Protein AF-A0A9W7X7F6-F1 (afdb_monomer)

Structure (mmCIF, N/CA/C/O backbone):
data_AF-A0A9W7X7F6-F1
#
_entry.id   AF-A0A9W7X7F6-F1
#
loop_
_atom_site.group_PDB
_atom_site.id
_atom_site.type_symbol
_atom_site.label_atom_id
_atom_site.label_alt_id
_atom_site.label_comp_id
_atom_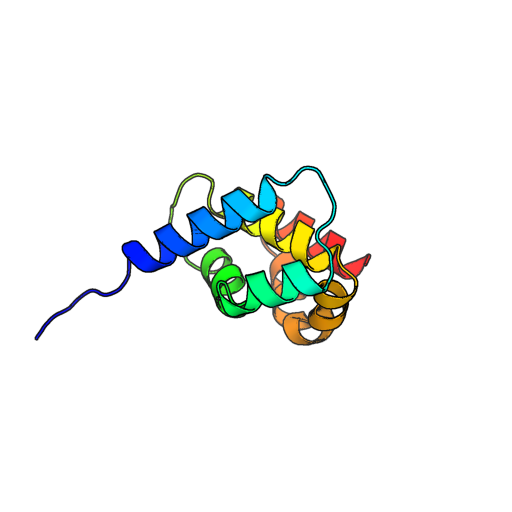site.label_asym_id
_atom_site.label_entity_id
_atom_site.label_seq_id
_atom_site.pdbx_PDB_ins_code
_atom_site.Cartn_x
_atom_site.Cartn_y
_atom_site.Cartn_z
_atom_site.occupancy
_atom_site.B_iso_or_equiv
_atom_site.auth_seq_id
_atom_site.auth_comp_id
_atom_site.auth_asym_id
_atom_site.auth_atom_id
_atom_site.pdbx_PDB_model_num
ATOM 1 N N . MET A 1 1 ? 8.820 -20.188 28.846 1.00 45.25 1 MET A N 1
ATOM 2 C CA . MET A 1 1 ? 7.585 -19.877 28.104 1.00 45.25 1 MET A CA 1
ATOM 3 C C . MET A 1 1 ? 7.642 -18.387 27.872 1.00 45.25 1 MET A C 1
ATOM 5 O O . MET A 1 1 ? 7.319 -17.645 28.781 1.00 45.25 1 MET A O 1
ATOM 9 N N . GLU A 1 2 ? 8.211 -17.986 26.738 1.00 36.50 2 GLU A N 1
ATOM 10 C CA . GLU A 1 2 ? 8.420 -16.582 26.373 1.00 36.50 2 GLU A CA 1
ATOM 11 C C . GLU A 1 2 ? 7.179 -16.116 25.603 1.00 36.50 2 GLU A C 1
ATOM 13 O O . GLU A 1 2 ? 6.930 -16.645 24.515 1.00 36.50 2 GLU A O 1
ATOM 18 N N . PRO A 1 3 ? 6.357 -15.194 26.125 1.00 57.50 3 PRO A N 1
ATOM 19 C CA . PRO A 1 3 ? 5.340 -14.545 25.323 1.00 57.50 3 PRO A CA 1
ATOM 20 C C . PRO A 1 3 ? 5.890 -13.229 24.748 1.00 57.50 3 PRO A C 1
ATOM 22 O O . PRO A 1 3 ? 6.687 -12.548 25.388 1.00 57.50 3 PRO A O 1
ATOM 25 N N . SER A 1 4 ? 5.355 -12.832 23.590 1.00 44.12 4 SER A N 1
ATOM 26 C CA . SER A 1 4 ? 5.381 -11.466 23.037 1.00 44.12 4 SER A CA 1
ATOM 27 C C . SER A 1 4 ? 6.433 -11.157 21.956 1.00 44.12 4 SER A C 1
ATOM 29 O O . SER A 1 4 ? 7.307 -10.307 22.101 1.00 44.12 4 SER A O 1
ATOM 31 N N . SER A 1 5 ? 6.278 -11.790 20.790 1.00 57.84 5 SER A N 1
ATOM 32 C CA . SER A 1 5 ? 6.478 -11.060 19.525 1.00 57.84 5 SER A CA 1
ATOM 33 C C . SER A 1 5 ? 5.379 -9.990 19.412 1.00 57.84 5 SER A C 1
ATOM 35 O O . SER A 1 5 ? 4.242 -10.354 19.697 1.00 57.84 5 SE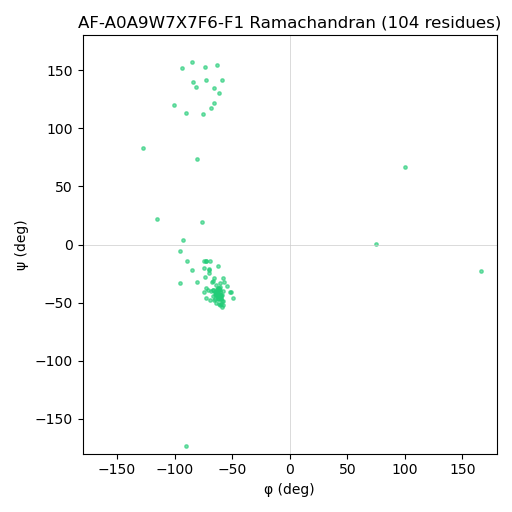R A O 1
ATOM 37 N N . ALA A 1 6 ? 5.683 -8.729 19.038 1.00 54.25 6 ALA A N 1
ATOM 38 C CA . ALA A 1 6 ? 4.802 -7.857 18.211 1.00 54.25 6 ALA A CA 1
ATOM 39 C C . ALA A 1 6 ? 5.104 -6.329 18.128 1.00 54.25 6 ALA A C 1
ATOM 41 O O . ALA A 1 6 ? 4.677 -5.748 17.134 1.00 54.25 6 ALA A O 1
ATOM 42 N N . PRO A 1 7 ? 5.808 -5.613 19.037 1.00 53.88 7 PRO A N 1
ATOM 43 C CA . PRO A 1 7 ? 5.952 -4.154 18.863 1.00 53.88 7 PRO A CA 1
ATOM 44 C C . PRO A 1 7 ? 7.044 -3.746 17.859 1.00 53.88 7 PRO A C 1
ATOM 46 O O . PRO A 1 7 ? 6.912 -2.737 17.169 1.00 53.88 7 PRO A O 1
ATOM 49 N N . GLY A 1 8 ? 8.123 -4.530 17.753 1.00 68.00 8 GLY A N 1
ATOM 50 C CA . GLY A 1 8 ? 9.251 -4.212 16.870 1.00 68.00 8 GLY A CA 1
ATOM 51 C C . GLY A 1 8 ? 8.948 -4.403 15.383 1.00 68.00 8 GLY A C 1
ATOM 52 O O . GLY A 1 8 ? 9.386 -3.601 14.566 1.00 68.00 8 GLY A O 1
ATOM 53 N N . GLU A 1 9 ? 8.174 -5.431 15.031 1.00 81.06 9 GLU A N 1
ATOM 54 C CA . GLU A 1 9 ? 7.885 -5.776 13.633 1.00 81.06 9 GLU A CA 1
ATOM 55 C C . GLU A 1 9 ? 6.915 -4.779 12.989 1.00 81.06 9 GLU A C 1
ATOM 57 O O . GLU A 1 9 ? 7.212 -4.240 11.924 1.00 81.06 9 GLU A O 1
ATOM 62 N N . LEU A 1 10 ? 5.821 -4.430 13.684 1.00 85.94 10 LEU A N 1
ATOM 63 C CA . LEU A 1 10 ? 4.909 -3.377 13.231 1.00 85.94 10 LEU A CA 1
ATOM 64 C C . LEU A 1 10 ? 5.640 -2.032 13.126 1.00 85.94 10 LEU A C 1
ATOM 66 O O . LEU A 1 10 ? 5.505 -1.334 12.126 1.00 85.94 10 LEU A O 1
ATOM 70 N N . GLY A 1 11 ? 6.464 -1.682 14.120 1.00 88.38 11 GLY A N 1
ATOM 71 C CA . GLY A 1 11 ? 7.260 -0.453 14.091 1.00 88.38 11 GLY A CA 1
ATOM 72 C C . GLY A 1 11 ? 8.243 -0.397 12.915 1.00 88.38 11 GLY A C 1
ATOM 73 O O . GLY A 1 11 ? 8.338 0.632 12.243 1.00 88.38 11 GLY A O 1
ATOM 74 N N . ALA A 1 12 ? 8.941 -1.499 12.626 1.00 90.44 12 ALA A N 1
ATOM 75 C CA . ALA A 1 12 ? 9.858 -1.598 11.490 1.00 90.44 12 ALA A CA 1
ATOM 76 C C . ALA A 1 12 ? 9.120 -1.492 10.146 1.00 90.44 12 ALA A C 1
ATOM 78 O O . ALA A 1 12 ? 9.551 -0.741 9.268 1.00 90.44 12 ALA A O 1
ATOM 79 N N . MET A 1 13 ? 7.976 -2.169 10.013 1.00 93.06 13 MET A N 1
ATOM 80 C CA . MET A 1 13 ? 7.119 -2.079 8.830 1.00 93.06 13 MET A CA 1
ATOM 81 C C . MET A 1 13 ? 6.608 -0.648 8.618 1.00 93.06 13 MET A C 1
ATOM 83 O O . MET A 1 13 ? 6.708 -0.120 7.513 1.00 93.06 13 MET A O 1
ATOM 87 N N . LEU A 1 14 ? 6.113 0.022 9.667 1.00 92.94 14 LEU A N 1
ATOM 88 C CA . LEU A 1 14 ? 5.639 1.409 9.571 1.00 92.94 14 LEU A CA 1
ATOM 89 C C . LEU A 1 14 ? 6.760 2.372 9.189 1.00 92.94 14 LEU A C 1
ATOM 91 O O . LEU A 1 14 ? 6.543 3.280 8.386 1.00 92.94 14 LEU A O 1
ATOM 95 N N . ARG A 1 15 ? 7.972 2.156 9.710 1.00 93.19 15 ARG A N 1
ATOM 96 C CA . ARG A 1 15 ? 9.149 2.938 9.322 1.00 93.19 15 ARG A CA 1
ATOM 97 C C . ARG A 1 15 ? 9.470 2.761 7.837 1.00 93.19 15 ARG A C 1
ATOM 99 O O . ARG A 1 15 ? 9.671 3.763 7.156 1.00 93.19 15 ARG A O 1
ATOM 106 N N . ALA A 1 16 ? 9.488 1.525 7.341 1.00 94.44 16 ALA A N 1
ATOM 107 C CA . ALA A 1 16 ? 9.741 1.231 5.931 1.00 94.44 16 ALA A CA 1
ATOM 108 C C . ALA A 1 16 ? 8.642 1.801 5.018 1.00 94.44 16 ALA A C 1
ATOM 110 O O . ALA A 1 16 ? 8.943 2.416 3.997 1.00 94.44 16 ALA A O 1
ATOM 111 N N . ALA A 1 17 ? 7.373 1.664 5.412 1.00 94.81 17 ALA A N 1
ATOM 112 C CA . ALA A 1 17 ? 6.237 2.226 4.689 1.00 94.81 17 ALA A CA 1
ATOM 113 C C . ALA A 1 17 ? 6.306 3.759 4.619 1.00 94.81 17 ALA A C 1
ATOM 115 O O . ALA A 1 17 ? 6.084 4.336 3.556 1.00 94.81 17 ALA A O 1
ATOM 116 N N . SER A 1 18 ? 6.662 4.413 5.730 1.00 94.25 18 SER A N 1
ATOM 117 C CA . SER A 1 18 ? 6.846 5.864 5.790 1.00 94.25 18 SER A CA 1
ATOM 118 C C . SER A 1 18 ? 7.985 6.334 4.890 1.00 94.25 18 SER A C 1
ATOM 120 O O . SER A 1 18 ? 7.819 7.329 4.185 1.00 94.25 18 SER A O 1
ATOM 122 N N . ASP A 1 19 ? 9.128 5.646 4.898 1.00 94.00 19 ASP A N 1
ATOM 123 C CA . ASP A 1 19 ? 10.275 5.988 4.049 1.00 94.00 19 ASP A CA 1
ATOM 124 C C . ASP A 1 19 ? 9.912 5.862 2.560 1.00 94.00 19 ASP A C 1
ATOM 126 O O . ASP A 1 19 ? 10.090 6.799 1.778 1.00 94.00 19 ASP A O 1
ATOM 130 N N . PHE A 1 20 ? 9.250 4.759 2.199 1.00 94.12 20 PHE A N 1
ATOM 131 C CA . PHE A 1 20 ? 8.768 4.511 0.844 1.00 94.12 20 PHE A CA 1
ATOM 132 C C . PHE A 1 20 ? 7.735 5.552 0.382 1.00 94.12 20 PHE A C 1
ATOM 134 O O . PHE A 1 20 ? 7.809 6.050 -0.745 1.00 94.12 20 PHE A O 1
ATOM 141 N N . ALA A 1 21 ? 6.781 5.912 1.246 1.00 93.00 21 ALA A N 1
ATOM 142 C CA . ALA A 1 21 ? 5.754 6.911 0.950 1.00 93.00 21 ALA A CA 1
ATOM 143 C C . ALA A 1 21 ? 6.328 8.332 0.810 1.00 93.00 21 ALA A C 1
ATOM 145 O O . ALA A 1 21 ? 5.829 9.115 -0.001 1.00 93.00 21 ALA A O 1
ATOM 146 N N . SER A 1 22 ? 7.397 8.650 1.551 1.00 91.94 22 SER A N 1
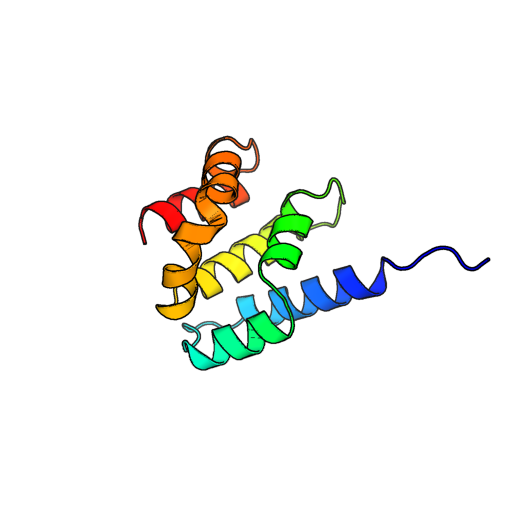ATOM 147 C CA . SER A 1 22 ? 8.038 9.975 1.546 1.00 91.94 22 SER A CA 1
ATOM 148 C C . SER A 1 22 ? 8.753 10.300 0.233 1.00 91.94 22 SER A C 1
ATOM 150 O O . SER A 1 22 ? 9.098 11.457 -0.014 1.00 91.94 22 SER A O 1
ATOM 152 N N . TYR A 1 23 ? 8.982 9.305 -0.629 1.00 89.94 23 TYR A N 1
ATOM 153 C CA . TYR A 1 23 ? 9.607 9.532 -1.924 1.00 89.94 23 TYR A CA 1
ATOM 154 C C . TYR A 1 23 ? 8.698 10.388 -2.835 1.00 89.94 23 TYR A C 1
ATOM 156 O O . TYR A 1 23 ? 7.564 9.994 -3.143 1.00 89.94 23 TYR A O 1
ATOM 164 N N . PRO A 1 24 ? 9.170 11.553 -3.323 1.00 83.06 24 PRO A N 1
ATOM 165 C CA . PRO A 1 24 ? 8.332 12.482 -4.083 1.00 83.06 24 PRO A CA 1
ATOM 166 C C . PRO A 1 24 ? 7.952 11.953 -5.475 1.00 83.06 24 PRO A C 1
ATOM 168 O O . PRO A 1 24 ? 6.948 12.385 -6.039 1.00 83.06 24 PRO A O 1
ATOM 171 N N . GLY A 1 25 ? 8.717 11.006 -6.026 1.00 86.06 25 GLY A N 1
ATOM 172 C CA . GLY A 1 25 ? 8.484 10.429 -7.349 1.00 86.06 25 GLY A CA 1
ATOM 173 C C . GLY A 1 25 ? 7.587 9.188 -7.356 1.00 86.06 25 GLY A C 1
ATOM 174 O O . GLY A 1 25 ? 7.008 8.784 -6.341 1.00 86.06 25 GLY A O 1
ATOM 175 N N . LEU A 1 26 ? 7.481 8.587 -8.542 1.00 83.81 26 LEU A N 1
ATOM 176 C CA . LEU A 1 26 ? 6.962 7.234 -8.731 1.00 83.81 26 LEU A CA 1
ATOM 177 C C . LEU A 1 26 ? 8.091 6.231 -8.506 1.00 83.81 26 LEU A C 1
ATOM 179 O O . LEU A 1 26 ? 9.218 6.452 -8.951 1.00 83.81 26 LEU A O 1
ATOM 183 N N . HIS A 1 27 ? 7.773 5.124 -7.848 1.00 91.12 27 HIS A N 1
ATOM 184 C CA . HIS A 1 27 ? 8.702 4.010 -7.715 1.00 91.12 27 HIS A CA 1
ATOM 185 C C . HIS A 1 27 ? 8.669 3.154 -8.976 1.00 91.12 27 HIS A C 1
ATOM 187 O O . HIS A 1 27 ? 7.597 2.844 -9.500 1.00 91.12 27 HIS A O 1
ATOM 193 N N . SER A 1 28 ? 9.846 2.763 -9.457 1.00 92.94 28 SER A N 1
ATOM 194 C CA . SER A 1 28 ? 9.974 1.779 -10.532 1.00 92.94 28 SER A CA 1
ATOM 195 C C . SER A 1 28 ? 9.413 0.425 -10.095 1.00 92.94 28 SER A C 1
ATOM 197 O O . SER A 1 28 ? 9.445 0.089 -8.912 1.00 92.94 28 SER A O 1
ATOM 199 N N . ASP A 1 29 ? 8.983 -0.397 -11.055 1.00 93.94 29 ASP A N 1
ATOM 200 C CA . ASP A 1 29 ? 8.470 -1.747 -10.776 1.00 93.94 29 ASP A CA 1
ATOM 201 C C . ASP A 1 29 ? 9.465 -2.610 -9.975 1.00 93.94 29 ASP A C 1
ATOM 203 O O . ASP A 1 29 ? 9.058 -3.387 -9.116 1.00 93.94 29 ASP A O 1
ATOM 207 N N . ASP A 1 30 ? 10.768 -2.449 -10.227 1.00 95.19 30 ASP A N 1
ATOM 208 C CA . ASP A 1 30 ? 11.837 -3.140 -9.496 1.00 95.19 30 ASP A CA 1
ATOM 209 C C . ASP A 1 30 ? 11.911 -2.703 -8.024 1.00 95.19 30 ASP A C 1
ATOM 211 O O . ASP A 1 30 ? 11.862 -3.538 -7.126 1.00 95.19 30 ASP A O 1
ATOM 215 N N . ALA A 1 31 ? 11.886 -1.392 -7.765 1.00 94.00 31 ALA A N 1
ATOM 216 C CA . ALA A 1 31 ? 11.878 -0.847 -6.407 1.00 94.00 31 ALA A CA 1
ATOM 217 C C . ALA A 1 31 ? 10.639 -1.301 -5.619 1.00 94.00 31 ALA A C 1
ATOM 219 O O . ALA A 1 31 ? 10.735 -1.632 -4.438 1.00 94.00 31 ALA A O 1
ATOM 220 N N . VAL A 1 32 ? 9.477 -1.375 -6.278 1.00 95.69 32 VAL A N 1
ATOM 221 C CA . VAL A 1 32 ? 8.249 -1.901 -5.666 1.00 95.69 32 VAL A CA 1
ATOM 222 C C . VAL A 1 32 ? 8.393 -3.386 -5.333 1.00 95.69 32 VAL A C 1
ATOM 224 O O . VAL A 1 32 ? 7.973 -3.800 -4.256 1.00 95.69 32 VAL A O 1
ATOM 227 N N . ARG A 1 33 ? 9.004 -4.198 -6.206 1.00 95.06 33 ARG A N 1
ATOM 228 C CA . ARG A 1 33 ? 9.277 -5.617 -5.911 1.00 95.06 33 ARG A CA 1
ATOM 229 C C . ARG A 1 33 ? 10.177 -5.770 -4.695 1.00 95.06 33 ARG A C 1
ATOM 231 O O . ARG A 1 33 ? 9.781 -6.452 -3.758 1.00 95.06 33 ARG A O 1
ATOM 238 N N . GLN A 1 34 ? 11.313 -5.078 -4.682 1.00 95.44 34 GLN A N 1
ATOM 239 C CA . GLN A 1 34 ? 12.268 -5.131 -3.573 1.00 95.44 34 GLN A CA 1
ATOM 240 C C . GLN A 1 34 ? 11.659 -4.648 -2.252 1.00 95.44 34 GLN A C 1
ATOM 242 O O . GLN A 1 34 ? 11.961 -5.184 -1.184 1.00 95.44 34 GLN A O 1
ATOM 247 N N . PHE A 1 35 ? 10.786 -3.638 -2.312 1.00 95.38 35 PHE A N 1
ATOM 248 C CA . PHE A 1 35 ? 10.022 -3.192 -1.154 1.00 95.38 35 PHE A CA 1
ATOM 249 C C . PHE A 1 35 ? 9.061 -4.282 -0.672 1.00 95.38 35 PHE A C 1
ATOM 251 O O . PHE A 1 35 ? 9.046 -4.586 0.515 1.00 95.38 35 PHE A O 1
ATOM 258 N N . LEU A 1 36 ? 8.302 -4.910 -1.574 1.00 95.00 36 LEU A N 1
ATOM 259 C CA . LEU A 1 36 ? 7.335 -5.951 -1.217 1.00 95.00 36 LEU A CA 1
ATOM 260 C C . LEU A 1 36 ? 7.976 -7.268 -0.753 1.00 95.00 36 LEU A C 1
ATOM 262 O O . LEU A 1 36 ? 7.325 -8.029 -0.040 1.00 95.00 36 LEU A O 1
ATOM 266 N N . GLU A 1 37 ? 9.238 -7.529 -1.100 1.00 93.69 37 GLU A N 1
ATOM 267 C CA . GLU A 1 37 ? 10.020 -8.626 -0.512 1.00 93.69 37 GLU A CA 1
ATOM 268 C C . GLU A 1 37 ? 10.312 -8.396 0.980 1.00 93.69 37 GLU A C 1
ATOM 270 O O . GLU A 1 37 ? 10.375 -9.354 1.749 1.00 93.69 37 GLU A O 1
ATOM 275 N N . GLN A 1 38 ? 10.453 -7.135 1.403 1.00 91.00 38 GLN A N 1
ATOM 276 C CA . GLN A 1 38 ? 10.731 -6.754 2.795 1.00 91.00 38 GLN A CA 1
ATOM 277 C C . GLN A 1 38 ? 9.465 -6.396 3.587 1.00 91.00 38 GLN A C 1
ATOM 279 O O . GLN A 1 38 ? 9.385 -6.644 4.787 1.00 91.00 38 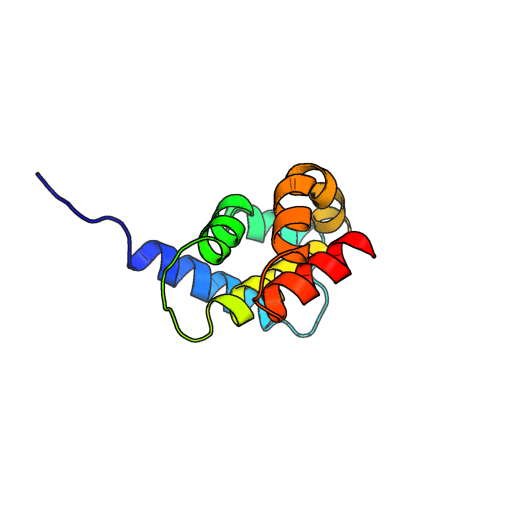GLN A O 1
ATOM 284 N N . CYS A 1 39 ? 8.474 -5.810 2.920 1.00 93.25 39 CYS A N 1
ATOM 285 C CA . CYS A 1 39 ? 7.175 -5.419 3.457 1.00 93.25 39 CYS A CA 1
ATOM 286 C C . CYS A 1 39 ? 6.068 -6.015 2.579 1.00 93.25 39 CYS A C 1
ATOM 288 O O . CYS A 1 39 ? 5.542 -5.339 1.689 1.00 93.25 39 CYS A O 1
ATOM 290 N N . PRO A 1 40 ? 5.696 -7.285 2.810 1.00 93.06 40 PRO A N 1
ATOM 291 C CA . PRO A 1 40 ? 4.687 -7.960 2.007 1.00 93.06 40 PRO A CA 1
ATOM 292 C C . PRO A 1 40 ? 3.344 -7.229 2.054 1.00 93.06 40 PRO A C 1
ATOM 294 O O . PRO A 1 40 ? 2.898 -6.799 3.118 1.00 93.06 40 PRO A O 1
ATOM 297 N N . LEU A 1 41 ? 2.633 -7.175 0.922 1.00 93.00 41 LEU A N 1
ATOM 298 C CA . LEU A 1 41 ? 1.283 -6.598 0.860 1.00 93.00 41 LEU A CA 1
ATOM 299 C C . LEU A 1 41 ? 0.343 -7.138 1.955 1.00 93.00 41 LEU A C 1
ATOM 301 O O . LEU A 1 41 ? -0.291 -6.319 2.614 1.00 93.00 41 LEU A O 1
ATOM 305 N N . PRO A 1 42 ? 0.262 -8.458 2.232 1.00 92.12 42 PRO A N 1
ATOM 306 C CA . PRO A 1 42 ? -0.601 -8.967 3.300 1.00 92.12 42 PRO A CA 1
ATOM 307 C C . PRO A 1 42 ? -0.304 -8.364 4.678 1.00 92.12 42 PRO A C 1
ATOM 309 O O . PRO A 1 42 ? -1.227 -8.178 5.463 1.00 92.12 42 PRO A O 1
ATOM 312 N N . MET A 1 43 ? 0.958 -8.023 4.958 1.00 92.00 43 MET A N 1
ATOM 313 C CA . MET A 1 43 ? 1.367 -7.401 6.218 1.00 92.00 43 MET A CA 1
ATOM 314 C C . MET A 1 43 ? 0.831 -5.966 6.321 1.00 92.00 43 MET A C 1
ATOM 316 O O . MET A 1 43 ? 0.192 -5.616 7.311 1.00 92.00 43 MET A O 1
ATOM 320 N N . LEU A 1 44 ? 1.002 -5.162 5.265 1.00 93.69 44 LEU A N 1
ATOM 321 C CA . LEU A 1 44 ? 0.479 -3.790 5.192 1.00 93.69 44 LEU A CA 1
ATOM 322 C C . LEU A 1 44 ? -1.055 -3.762 5.272 1.00 93.69 44 LEU A C 1
ATOM 324 O O . LEU A 1 44 ? -1.638 -2.966 6.005 1.00 93.69 44 LEU A O 1
ATOM 328 N N . LEU A 1 45 ? -1.719 -4.656 4.538 1.00 91.94 45 LEU A N 1
ATOM 329 C CA . LEU A 1 45 ? -3.179 -4.764 4.538 1.00 91.94 45 LEU A CA 1
ATOM 330 C C . LEU A 1 45 ? -3.706 -5.244 5.898 1.00 91.94 45 LEU A C 1
ATOM 332 O O . LEU A 1 45 ? -4.707 -4.716 6.380 1.00 91.94 45 LEU A O 1
ATOM 336 N N . GLY A 1 46 ? -3.015 -6.192 6.537 1.00 90.19 46 GLY A N 1
ATOM 337 C CA . GLY A 1 46 ? -3.333 -6.661 7.885 1.00 90.19 46 GLY A CA 1
ATOM 338 C C . GLY A 1 46 ? -3.214 -5.555 8.933 1.00 90.19 46 GLY A C 1
ATOM 339 O O . GLY A 1 46 ? -4.069 -5.456 9.807 1.00 90.19 46 GLY A O 1
ATOM 340 N N . ALA A 1 47 ? -2.231 -4.658 8.802 1.00 90.56 47 ALA A N 1
ATOM 341 C CA . ALA A 1 47 ? -2.105 -3.499 9.686 1.00 90.56 47 ALA A CA 1
ATOM 342 C C . ALA A 1 47 ? -3.321 -2.558 9.597 1.00 90.56 47 ALA A C 1
ATOM 344 O O . ALA A 1 47 ? -3.778 -2.061 10.621 1.00 90.56 47 ALA A O 1
ATOM 345 N N . LEU A 1 48 ? -3.895 -2.364 8.402 1.00 88.81 48 LEU A N 1
ATOM 346 C CA . LEU A 1 48 ? -5.120 -1.567 8.217 1.00 88.81 48 LEU A CA 1
ATOM 347 C C . LEU A 1 48 ? -6.380 -2.232 8.783 1.00 88.81 48 LEU A C 1
ATOM 349 O O . LEU A 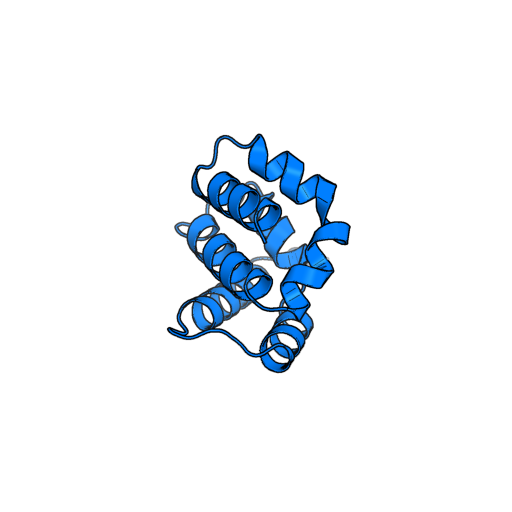1 48 ? -7.359 -1.542 9.058 1.00 88.81 48 LEU A O 1
ATOM 353 N N . GLN A 1 49 ? -6.374 -3.559 8.909 1.00 84.62 49 GLN A N 1
ATOM 354 C CA . GLN A 1 49 ? -7.466 -4.332 9.504 1.00 84.62 49 GLN A CA 1
ATOM 355 C C . GLN A 1 49 ? -7.310 -4.505 11.019 1.00 84.62 49 GLN A C 1
ATOM 357 O O . GLN A 1 49 ? -8.260 -4.911 11.683 1.00 84.62 49 GLN A O 1
ATOM 362 N N . SER A 1 50 ? -6.125 -4.221 11.560 1.00 83.38 50 SER A N 1
ATOM 363 C CA . SER A 1 50 ? -5.850 -4.339 12.985 1.00 83.38 50 SER A CA 1
ATOM 364 C C . SER A 1 50 ? -6.530 -3.215 13.765 1.00 83.38 50 SER A C 1
ATOM 366 O O . SER A 1 50 ? -6.496 -2.055 13.363 1.00 83.38 50 SER A O 1
ATOM 368 N N . GLU A 1 51 ? -7.055 -3.533 14.946 1.00 74.56 51 GLU A N 1
ATOM 369 C CA . GLU A 1 51 ? -7.617 -2.563 15.904 1.00 74.56 51 GLU A CA 1
ATOM 370 C C . GLU A 1 51 ? -6.517 -1.787 16.662 1.00 74.56 51 GLU A C 1
ATOM 372 O O . GLU A 1 51 ? -6.729 -1.244 17.745 1.00 74.56 51 GLU A O 1
ATOM 377 N N . THR A 1 52 ? -5.296 -1.774 16.124 1.00 77.12 52 THR A N 1
ATOM 378 C CA . THR A 1 52 ? -4.140 -1.129 16.738 1.00 77.12 52 THR A CA 1
ATOM 379 C C . THR A 1 52 ? -4.237 0.384 16.573 1.00 77.12 52 THR A C 1
ATOM 381 O O . THR A 1 52 ? -4.085 0.913 15.473 1.00 77.12 52 THR A O 1
ATOM 384 N N . ASP A 1 53 ? -4.437 1.085 17.687 1.00 76.50 53 ASP A N 1
ATOM 385 C CA . ASP A 1 53 ? -4.486 2.547 17.730 1.00 76.50 53 ASP A CA 1
ATOM 386 C C . ASP A 1 53 ? -3.068 3.141 17.729 1.00 76.50 53 ASP A C 1
ATOM 388 O O . ASP A 1 53 ? -2.532 3.573 18.750 1.00 76.50 53 ASP A O 1
ATOM 392 N N . VAL A 1 54 ? -2.407 3.090 16.569 1.00 84.94 54 VAL A N 1
ATOM 393 C CA . VAL A 1 54 ? -1.138 3.794 16.342 1.00 84.94 54 VAL A CA 1
ATOM 394 C C . VAL A 1 54 ? -1.425 5.082 15.569 1.00 84.94 54 VAL A C 1
ATOM 396 O O . VAL A 1 54 ? -1.933 5.026 14.442 1.00 84.94 54 VAL A O 1
ATOM 399 N N . PRO A 1 55 ? -1.084 6.258 16.126 1.00 85.56 55 PRO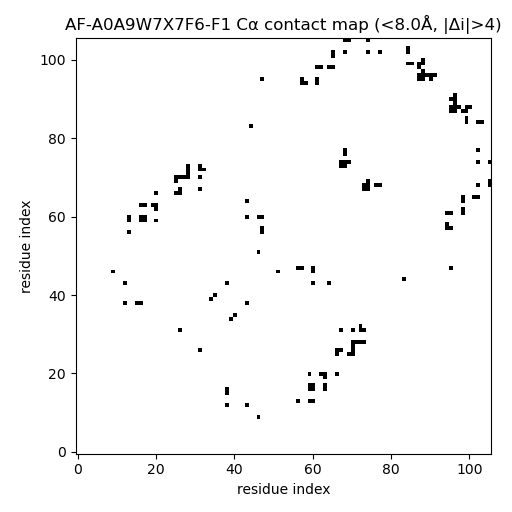 A N 1
ATOM 400 C CA . PRO A 1 55 ? -1.365 7.532 15.479 1.00 85.56 55 PRO A CA 1
ATOM 401 C C . PRO A 1 55 ? -0.646 7.624 14.130 1.00 85.56 55 PRO A C 1
ATOM 403 O O . PRO A 1 55 ? 0.547 7.346 14.024 1.00 85.56 55 PRO A O 1
ATOM 406 N N . GLY A 1 56 ? -1.382 8.005 13.084 1.00 88.31 56 GLY A N 1
ATOM 407 C CA . GLY A 1 56 ? -0.842 8.160 11.727 1.00 88.31 56 GLY A CA 1
ATOM 408 C C . GLY A 1 56 ? -0.556 6.849 10.982 1.00 88.31 56 GLY A C 1
ATOM 409 O O . GLY A 1 56 ? -0.138 6.899 9.825 1.00 88.31 56 GLY A O 1
ATOM 410 N N . MET A 1 57 ? -0.810 5.679 11.585 1.00 91.50 57 MET A N 1
ATOM 411 C CA . MET A 1 57 ? -0.602 4.378 10.934 1.00 91.50 57 MET A CA 1
ATOM 412 C C . MET A 1 57 ? -1.418 4.256 9.649 1.00 91.50 57 MET A C 1
ATOM 414 O O . MET A 1 57 ? -0.871 3.945 8.594 1.00 91.50 57 MET A O 1
ATOM 418 N N . VAL A 1 58 ? -2.725 4.516 9.735 1.00 92.00 58 VAL A N 1
ATOM 419 C CA . VAL A 1 58 ? -3.641 4.375 8.596 1.00 92.00 58 VAL A CA 1
ATOM 420 C C . VAL A 1 58 ? -3.214 5.279 7.441 1.00 92.00 58 VAL A C 1
ATOM 422 O O . VAL A 1 58 ? -3.151 4.824 6.303 1.00 92.00 58 VAL A O 1
ATOM 425 N N . GLU A 1 59 ? -2.863 6.533 7.725 1.00 92.75 59 GLU A N 1
ATOM 426 C CA . GLU A 1 59 ? -2.368 7.480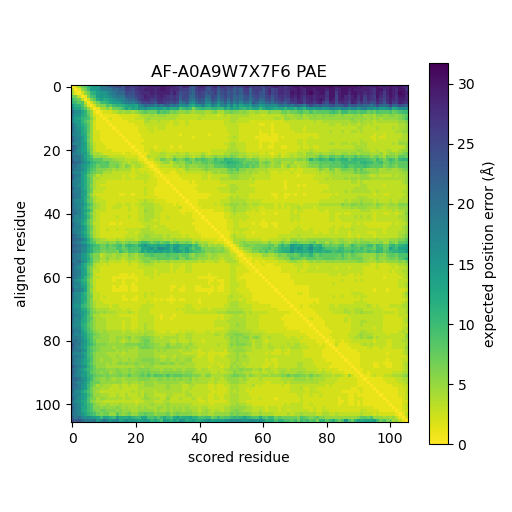 6.719 1.00 92.75 59 GLU A CA 1
ATOM 427 C C . GLU A 1 59 ? -1.066 6.981 6.075 1.00 92.75 59 GLU A C 1
ATOM 429 O O . GLU A 1 59 ? -0.989 6.846 4.857 1.00 92.75 59 GLU A O 1
ATOM 434 N N . THR A 1 60 ? -0.078 6.603 6.891 1.00 94.25 60 THR A N 1
ATOM 435 C CA . THR A 1 60 ? 1.226 6.113 6.415 1.00 94.25 60 THR A CA 1
ATOM 436 C C . THR A 1 60 ? 1.076 4.892 5.510 1.00 94.25 60 THR A C 1
ATOM 438 O O . THR A 1 60 ? 1.645 4.832 4.418 1.00 94.25 60 THR A O 1
ATOM 441 N N . VAL A 1 61 ? 0.293 3.905 5.952 1.00 94.94 61 VAL A N 1
ATOM 442 C CA . VAL A 1 61 ? 0.117 2.649 5.220 1.00 94.94 61 VAL A CA 1
ATOM 443 C C . VAL A 1 61 ? -0.706 2.867 3.949 1.00 94.94 61 VAL A C 1
ATOM 445 O O . VAL A 1 61 ? -0.371 2.300 2.910 1.00 94.94 61 VAL A O 1
ATOM 448 N N . THR A 1 62 ? -1.743 3.709 3.981 1.00 93.69 62 THR A N 1
ATOM 449 C CA . THR A 1 62 ? -2.544 3.999 2.778 1.00 93.69 62 THR A CA 1
ATOM 450 C C . THR A 1 62 ? -1.762 4.785 1.728 1.00 93.69 62 THR A C 1
ATOM 452 O O . THR A 1 62 ? -1.846 4.442 0.547 1.00 93.69 62 THR A O 1
ATOM 455 N N . GLU A 1 63 ? -0.945 5.766 2.118 1.00 94.19 63 GLU A N 1
ATOM 456 C CA . GLU A 1 63 ? -0.071 6.487 1.181 1.00 94.19 63 GLU A CA 1
ATOM 457 C C . GLU A 1 63 ? 1.022 5.573 0.602 1.00 94.19 63 GLU A C 1
ATOM 459 O O . GLU A 1 63 ? 1.285 5.609 -0.605 1.00 94.19 63 GLU A O 1
ATOM 464 N N . CYS A 1 64 ? 1.595 4.683 1.419 1.00 95.75 64 CYS A N 1
ATOM 465 C CA . CYS A 1 64 ? 2.529 3.656 0.954 1.00 95.75 64 CYS A CA 1
ATOM 466 C C . CYS A 1 64 ? 1.882 2.727 -0.090 1.00 95.75 64 CYS A C 1
ATOM 468 O O . CYS A 1 64 ? 2.402 2.575 -1.199 1.00 95.75 64 CYS A O 1
ATOM 470 N N . LEU A 1 65 ? 0.707 2.164 0.215 1.00 95.12 65 LEU A N 1
ATOM 471 C CA . LEU A 1 65 ? -0.033 1.296 -0.706 1.00 95.12 65 LEU A CA 1
ATOM 472 C C . LEU A 1 65 ? -0.431 2.027 -1.991 1.00 95.12 65 LEU A C 1
ATOM 474 O O . LEU A 1 65 ? -0.342 1.462 -3.078 1.00 95.12 65 LEU A O 1
ATOM 478 N N . HIS A 1 66 ? -0.813 3.300 -1.896 1.00 93.38 66 HIS A N 1
ATOM 479 C CA . HIS A 1 66 ? -1.111 4.119 -3.065 1.00 93.38 66 HIS A CA 1
ATOM 480 C C . HIS A 1 66 ? 0.107 4.242 -3.994 1.00 93.38 66 HIS A C 1
ATOM 482 O O . HIS A 1 66 ? -0.034 4.081 -5.208 1.00 93.38 66 HIS A O 1
ATOM 488 N N . LYS A 1 67 ? 1.310 4.461 -3.449 1.00 93.94 67 LYS A N 1
ATOM 489 C CA . LYS A 1 67 ? 2.558 4.497 -4.231 1.00 93.94 67 LYS A CA 1
ATOM 490 C C . LYS A 1 67 ? 2.888 3.144 -4.861 1.00 93.94 67 LYS A C 1
ATOM 492 O O . LYS A 1 67 ? 3.279 3.110 -6.025 1.00 93.94 67 LYS A O 1
ATOM 497 N N . VAL A 1 68 ? 2.687 2.046 -4.129 1.00 95.19 68 VAL A N 1
ATOM 498 C CA . VAL A 1 68 ? 2.856 0.680 -4.651 1.00 95.19 68 VAL A CA 1
ATOM 499 C C . VAL A 1 68 ? 1.931 0.450 -5.847 1.00 95.19 68 VAL A C 1
ATOM 501 O O . VAL A 1 68 ? 2.407 0.113 -6.932 1.00 95.19 68 VAL A O 1
ATOM 504 N N . PHE A 1 69 ? 0.628 0.692 -5.690 1.00 93.31 69 PHE A N 1
ATOM 505 C CA . PHE A 1 69 ? -0.367 0.446 -6.739 1.00 93.31 69 PHE A CA 1
ATOM 506 C C . PHE A 1 69 ? -0.311 1.442 -7.901 1.00 93.31 69 PHE A C 1
ATOM 508 O O . PHE A 1 69 ? -0.848 1.152 -8.962 1.00 93.31 69 PHE A O 1
ATOM 515 N N . SER A 1 70 ? 0.387 2.570 -7.746 1.00 91.56 70 SER A N 1
ATOM 516 C CA . SER A 1 70 ? 0.658 3.501 -8.852 1.00 91.56 70 SER A CA 1
ATOM 517 C C . SER A 1 70 ? 1.690 2.968 -9.857 1.00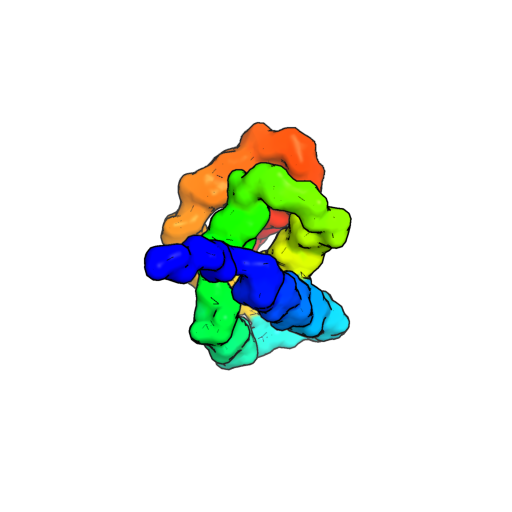 91.56 70 SER A C 1
ATOM 519 O O . SER A 1 70 ? 1.836 3.530 -10.941 1.00 91.56 70 SER A O 1
ATOM 521 N N . SER A 1 71 ? 2.434 1.912 -9.511 1.00 93.00 71 SER A N 1
ATOM 522 C CA . SER A 1 71 ? 3.336 1.218 -10.439 1.00 93.00 71 SER A CA 1
ATOM 523 C C . SER A 1 71 ? 2.592 0.169 -11.268 1.00 93.00 71 SER A C 1
ATOM 525 O O . SER A 1 71 ? 1.567 -0.366 -10.841 1.00 93.00 71 SER A O 1
ATOM 527 N N . ARG A 1 72 ? 3.136 -0.202 -12.433 1.00 93.25 72 ARG A N 1
ATOM 528 C CA . ARG A 1 72 ? 2.537 -1.237 -13.292 1.00 93.25 72 ARG A CA 1
ATOM 529 C C . ARG A 1 72 ? 2.526 -2.594 -12.590 1.00 93.25 72 ARG A C 1
ATOM 531 O O . ARG A 1 72 ? 1.548 -3.337 -12.688 1.00 93.25 72 ARG A O 1
ATOM 538 N N . TYR A 1 73 ? 3.607 -2.921 -11.890 1.00 94.12 73 TYR A N 1
ATOM 539 C CA . TYR A 1 73 ? 3.724 -4.144 -11.113 1.00 94.12 73 TYR A CA 1
ATOM 540 C C . TYR A 1 73 ? 2.720 -4.164 -9.962 1.00 94.12 73 TYR A C 1
ATOM 542 O O . TYR A 1 73 ? 1.958 -5.120 -9.858 1.00 94.12 73 TYR A O 1
ATOM 550 N N . GLY A 1 74 ? 2.646 -3.107 -9.150 1.00 93.12 74 GLY A N 1
ATOM 551 C CA . GLY A 1 74 ? 1.682 -3.035 -8.053 1.00 93.12 74 GLY A CA 1
ATOM 552 C C . GLY A 1 74 ? 0.235 -3.109 -8.538 1.00 93.12 74 GLY A C 1
ATOM 553 O O . GLY A 1 74 ? -0.545 -3.885 -7.989 1.00 93.12 74 GLY A O 1
ATOM 554 N N . ALA A 1 75 ? -0.112 -2.391 -9.610 1.00 92.94 75 ALA A N 1
ATOM 555 C CA . ALA A 1 75 ? -1.439 -2.463 -10.222 1.00 92.94 75 ALA A CA 1
ATOM 556 C C . ALA A 1 75 ? -1.794 -3.891 -10.671 1.00 92.94 75 ALA A C 1
ATOM 558 O O . ALA A 1 75 ? -2.906 -4.361 -10.435 1.00 92.94 75 ALA A O 1
ATOM 559 N N . SER A 1 76 ? -0.832 -4.636 -11.232 1.00 94.44 76 SER A N 1
ATOM 560 C CA . SER A 1 76 ? -1.048 -6.037 -11.629 1.00 94.44 76 SER A CA 1
ATOM 561 C C . SER A 1 76 ? -1.397 -6.976 -10.466 1.00 94.44 76 SER A C 1
ATOM 563 O O . SER A 1 76 ? -1.946 -8.053 -10.696 1.00 94.44 76 SER A O 1
ATOM 565 N N . LEU A 1 77 ? -1.112 -6.576 -9.220 1.00 93.19 77 LEU A N 1
ATOM 566 C CA . LEU A 1 77 ? -1.425 -7.359 -8.025 1.00 93.19 77 LEU A CA 1
ATOM 567 C C . LEU A 1 77 ? -2.856 -7.127 -7.524 1.00 93.19 77 LEU A C 1
ATOM 569 O O . LEU A 1 77 ? -3.390 -7.998 -6.838 1.00 93.19 77 LEU A O 1
ATOM 573 N N . LEU A 1 78 ? -3.492 -6.004 -7.879 1.00 91.94 78 LEU A N 1
ATOM 574 C CA . LEU A 1 78 ? -4.828 -5.613 -7.409 1.00 91.94 78 LEU A CA 1
ATOM 575 C C . LEU A 1 78 ? -5.912 -6.695 -7.575 1.00 91.94 78 LEU A C 1
ATOM 577 O O . LEU A 1 78 ? -6.676 -6.884 -6.624 1.00 91.94 78 LEU A O 1
ATOM 581 N N . PRO A 1 79 ? -5.977 -7.462 -8.685 1.00 91.19 79 PRO A N 1
ATOM 582 C CA . PRO A 1 79 ? -6.976 -8.521 -8.841 1.00 91.19 79 PRO A CA 1
ATOM 583 C C . PRO A 1 79 ? -6.930 -9.585 -7.734 1.00 91.19 79 PRO A C 1
ATOM 585 O O . PRO A 1 79 ? -7.966 -10.142 -7.378 1.00 91.19 79 PRO A O 1
ATOM 588 N N . ASN A 1 80 ? -5.758 -9.831 -7.136 1.00 92.19 80 ASN A N 1
ATOM 589 C CA . ASN A 1 80 ? -5.602 -10.800 -6.045 1.00 92.19 80 ASN A CA 1
ATOM 590 C C . ASN A 1 80 ? -6.158 -10.290 -4.705 1.00 92.19 80 ASN A C 1
ATOM 592 O O . ASN A 1 80 ? -6.352 -11.074 -3.779 1.00 92.19 80 ASN A O 1
ATOM 596 N N . TYR A 1 81 ? -6.432 -8.988 -4.598 1.00 89.44 81 TYR A N 1
ATOM 597 C CA . TYR A 1 81 ? -6.880 -8.323 -3.374 1.00 89.44 81 TYR A CA 1
ATOM 598 C C . TYR A 1 81 ? -8.301 -7.758 -3.494 1.00 89.44 81 TYR A C 1
ATOM 600 O O . TYR A 1 81 ? -8.684 -6.881 -2.721 1.00 89.44 81 TYR A O 1
ATOM 608 N N . GLY A 1 82 ? -9.120 -8.279 -4.416 1.00 89.75 82 GLY A N 1
ATOM 609 C CA . GLY A 1 82 ? -10.489 -7.799 -4.649 1.00 89.75 82 GLY A CA 1
ATOM 610 C C . GLY A 1 82 ? -11.355 -7.733 -3.382 1.00 89.75 82 GLY A C 1
ATOM 611 O O . GLY A 1 82 ? -12.045 -6.741 -3.162 1.00 89.75 82 GLY A O 1
ATOM 612 N N . ALA A 1 83 ? -11.253 -8.729 -2.494 1.00 90.25 83 ALA A N 1
ATOM 613 C CA . ALA A 1 83 ? -11.972 -8.726 -1.217 1.00 90.25 83 ALA A CA 1
ATOM 614 C C . ALA A 1 83 ? -11.536 -7.573 -0.293 1.00 90.25 83 ALA A C 1
ATOM 616 O O . ALA A 1 83 ? -12.378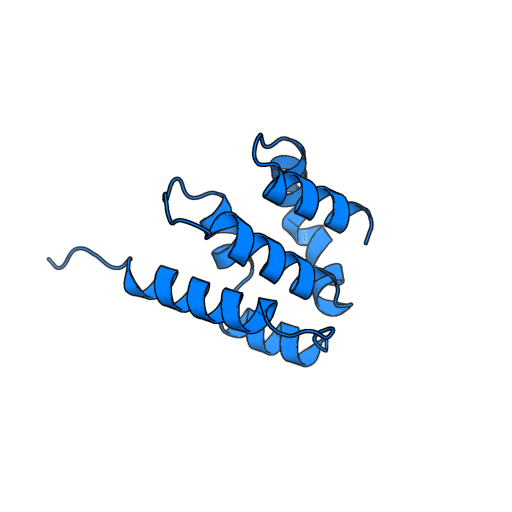 -6.944 0.348 1.00 90.25 83 ALA A O 1
ATOM 617 N N . PHE A 1 84 ? -10.235 -7.256 -0.257 1.00 89.50 84 PHE A N 1
ATOM 618 C CA . PHE A 1 84 ? -9.720 -6.119 0.506 1.00 89.50 84 PHE A CA 1
ATOM 619 C C . PHE A 1 84 ? -10.209 -4.795 -0.083 1.00 89.50 84 PHE A C 1
ATOM 621 O O . PHE A 1 84 ? -10.658 -3.926 0.659 1.00 89.50 84 PHE A O 1
ATOM 628 N N . ILE A 1 85 ? -10.164 -4.649 -1.410 1.00 90.62 85 ILE A N 1
ATOM 629 C CA . ILE A 1 85 ? -10.637 -3.439 -2.092 1.00 90.62 85 ILE A CA 1
ATOM 630 C C . ILE A 1 85 ? -12.122 -3.227 -1.785 1.00 90.62 85 ILE A C 1
ATOM 632 O O . ILE A 1 85 ? -12.508 -2.139 -1.369 1.00 90.62 85 ILE A O 1
ATOM 636 N N . GLN A 1 86 ? -12.946 -4.270 -1.899 1.00 92.31 86 GLN A N 1
ATOM 637 C CA . GLN A 1 86 ? -14.369 -4.193 -1.572 1.00 92.31 86 GLN A CA 1
ATOM 638 C C . GLN A 1 86 ? -14.607 -3.803 -0.106 1.00 92.31 86 GLN A C 1
ATOM 640 O O . GLN A 1 86 ? -15.415 -2.914 0.160 1.00 92.31 86 GLN A O 1
ATOM 645 N N . ALA A 1 87 ? -13.895 -4.419 0.842 1.00 90.81 87 ALA A N 1
ATOM 646 C CA . ALA A 1 87 ? -13.987 -4.048 2.254 1.00 90.81 87 ALA A CA 1
ATOM 647 C C . ALA A 1 87 ? -13.565 -2.585 2.487 1.00 90.81 87 ALA A C 1
ATOM 649 O O . ALA A 1 87 ? -14.231 -1.854 3.220 1.00 90.81 87 ALA A O 1
ATOM 650 N N . GLY A 1 88 ? -12.510 -2.130 1.808 1.00 90.44 88 GLY A N 1
ATOM 651 C CA . GLY A 1 88 ? -12.045 -0.748 1.852 1.00 90.44 88 GLY A CA 1
ATOM 652 C C . GLY A 1 88 ? -13.055 0.249 1.280 1.00 90.44 88 GLY A C 1
ATOM 653 O O . GLY A 1 88 ? -13.204 1.334 1.825 1.00 90.44 88 GLY A O 1
ATOM 654 N N . LEU A 1 89 ? -13.817 -0.107 0.243 1.00 91.25 89 LEU A N 1
ATOM 655 C CA . LEU A 1 89 ? -14.894 0.749 -0.279 1.00 91.25 89 LEU A CA 1
ATOM 656 C C . LEU A 1 89 ? -16.045 0.928 0.726 1.00 91.25 89 LEU A C 1
ATOM 658 O O . LEU A 1 89 ? -16.715 1.962 0.715 1.00 91.25 89 LEU A O 1
ATOM 662 N N . LEU A 1 90 ? -16.267 -0.068 1.587 1.00 92.56 90 LEU A N 1
ATOM 663 C CA . LEU A 1 90 ? -17.361 -0.108 2.561 1.00 92.56 90 LEU A CA 1
ATOM 664 C C . LEU A 1 90 ? -16.966 0.393 3.961 1.00 92.56 90 LEU A C 1
ATOM 666 O O . LEU A 1 90 ? -17.829 0.501 4.825 1.00 92.56 90 LEU A O 1
ATOM 670 N N . THR A 1 91 ? -15.689 0.699 4.200 1.00 90.25 91 THR A N 1
ATOM 671 C CA . THR A 1 91 ? -15.199 1.137 5.516 1.00 90.25 91 THR A CA 1
ATOM 672 C C . THR A 1 91 ? -15.608 2.575 5.856 1.00 90.25 91 THR A C 1
ATOM 674 O O . THR A 1 91 ? -15.752 3.430 4.978 1.00 90.25 91 THR A O 1
ATOM 677 N N . ASP A 1 92 ? -15.720 2.885 7.149 1.00 89.06 92 ASP A N 1
ATOM 678 C CA . ASP A 1 92 ? -15.925 4.249 7.644 1.00 89.06 92 ASP A CA 1
ATOM 679 C C . ASP A 1 92 ? -14.657 5.115 7.558 1.00 89.06 92 ASP A C 1
ATOM 681 O O . ASP A 1 92 ? -14.747 6.346 7.479 1.00 89.06 92 ASP A O 1
ATOM 685 N N . SER A 1 93 ? -13.473 4.498 7.471 1.00 88.75 93 SER A N 1
ATOM 686 C CA . SER A 1 93 ? -12.206 5.218 7.317 1.00 88.75 93 SER A CA 1
ATOM 687 C C . SER A 1 93 ? -12.109 5.896 5.947 1.00 88.75 93 SER A C 1
ATOM 689 O O . SER A 1 93 ? -12.100 5.251 4.896 1.00 88.75 93 SER A O 1
ATOM 691 N N . LYS A 1 94 ? -12.029 7.232 5.941 1.00 90.81 94 LYS A N 1
ATOM 692 C CA . LYS A 1 94 ? -11.936 8.025 4.705 1.00 90.81 94 LYS A CA 1
ATOM 693 C C . LYS A 1 94 ? -10.688 7.682 3.893 1.00 90.81 94 LYS A C 1
ATOM 695 O O . LYS A 1 94 ? -10.794 7.558 2.675 1.00 90.81 94 LYS A O 1
ATOM 700 N N . GLU A 1 95 ? -9.555 7.450 4.551 1.00 91.19 95 GLU A N 1
ATOM 701 C CA . GLU A 1 95 ? -8.288 7.201 3.856 1.00 91.19 95 GLU A CA 1
ATOM 702 C C . GLU A 1 95 ? -8.230 5.805 3.234 1.00 91.19 95 GLU A C 1
ATOM 704 O O . GLU A 1 95 ? -7.837 5.663 2.075 1.00 91.19 95 GLU A O 1
ATOM 709 N N . ILE A 1 96 ? -8.728 4.782 3.940 1.00 91.75 96 ILE A N 1
ATOM 710 C CA . ILE A 1 96 ? -8.823 3.420 3.387 1.00 91.75 96 ILE A CA 1
ATOM 711 C C . ILE A 1 96 ? -9.799 3.403 2.203 1.00 91.75 96 ILE A C 1
ATOM 713 O O . ILE A 1 96 ? -9.495 2.836 1.151 1.00 91.75 96 ILE A O 1
ATOM 717 N N . ARG A 1 97 ? -10.938 4.093 2.325 1.00 94.19 97 ARG A N 1
ATOM 718 C CA . ARG A 1 97 ? -11.913 4.226 1.236 1.00 94.19 97 ARG A CA 1
ATOM 719 C C . ARG A 1 97 ? -11.349 4.969 0.029 1.00 94.19 97 ARG A C 1
ATOM 721 O O . ARG A 1 97 ? -11.550 4.532 -1.100 1.00 94.19 97 ARG A O 1
ATOM 728 N N . LYS A 1 98 ? -10.593 6.048 0.241 1.00 93.19 98 LYS A N 1
ATOM 729 C CA . LYS A 1 98 ? -9.895 6.784 -0.825 1.00 93.19 98 LYS A CA 1
ATOM 730 C C . LYS A 1 98 ? -8.887 5.896 -1.557 1.00 93.19 98 LYS A C 1
ATOM 732 O O . LYS A 1 98 ? -8.862 5.918 -2.788 1.00 93.19 98 LYS A O 1
ATOM 737 N N . LEU A 1 99 ? -8.088 5.111 -0.830 1.00 92.69 99 LEU A N 1
ATOM 738 C CA . LEU A 1 99 ? -7.166 4.138 -1.422 1.00 92.69 99 LEU A CA 1
ATOM 739 C C . LEU A 1 99 ? -7.920 3.111 -2.279 1.00 92.69 99 LEU A C 1
ATOM 741 O O . LEU A 1 99 ? -7.548 2.891 -3.431 1.00 92.69 99 LEU A O 1
ATOM 745 N N . ALA A 1 100 ? -8.995 2.527 -1.747 1.00 92.88 100 ALA A N 1
ATOM 746 C CA . ALA A 1 100 ? -9.789 1.532 -2.461 1.00 92.88 100 ALA A CA 1
ATOM 747 C C . ALA A 1 100 ? -10.426 2.105 -3.741 1.00 92.88 100 ALA A C 1
ATOM 749 O O . ALA A 1 100 ? -10.359 1.472 -4.791 1.00 92.88 100 ALA A O 1
ATOM 750 N N . CYS A 1 101 ? -10.957 3.332 -3.697 1.00 92.31 101 CYS A N 1
ATOM 751 C CA . CYS A 1 101 ? -11.470 4.012 -4.891 1.00 92.31 101 CYS A CA 1
ATOM 752 C C . CYS A 1 101 ? -10.392 4.181 -5.969 1.00 92.31 101 CYS A C 1
ATOM 754 O O . CYS A 1 101 ? -10.652 3.935 -7.143 1.00 92.31 101 CYS A O 1
ATOM 756 N N . LYS A 1 102 ? -9.174 4.581 -5.586 1.00 89.94 102 LYS A N 1
ATOM 757 C CA . LYS A 1 102 ? -8.063 4.725 -6.538 1.00 89.94 102 LYS A CA 1
ATOM 758 C C . LYS A 1 102 ? -7.674 3.391 -7.167 1.00 89.94 102 LYS A C 1
ATOM 760 O O . LYS A 1 102 ? -7.468 3.342 -8.374 1.00 89.94 102 LYS A O 1
ATOM 765 N N . ALA A 1 103 ? -7.631 2.327 -6.369 1.00 89.25 103 ALA A N 1
ATOM 766 C CA . ALA A 1 103 ? -7.317 0.984 -6.843 1.00 89.25 103 ALA A CA 1
ATOM 767 C C . ALA A 1 103 ? -8.315 0.473 -7.899 1.00 89.25 103 ALA A C 1
ATOM 769 O O . ALA A 1 103 ? -7.917 -0.233 -8.813 1.00 89.25 103 ALA A O 1
ATOM 770 N N . VAL A 1 104 ? -9.596 0.850 -7.815 1.00 87.12 104 VAL A N 1
ATOM 771 C CA . VAL A 1 104 ? -10.606 0.487 -8.832 1.00 87.12 104 VAL A CA 1
ATOM 772 C C . VAL A 1 104 ? -10.439 1.282 -10.133 1.00 87.12 104 VAL A C 1
ATOM 774 O O . VAL A 1 104 ? -10.811 0.802 -11.199 1.00 87.12 104 VAL A O 1
ATOM 777 N N . CYS A 1 105 ? -9.893 2.495 -10.055 1.00 79.50 105 CYS A N 1
ATOM 778 C CA . CYS A 1 105 ? -9.701 3.385 -11.203 1.00 79.50 105 CYS A CA 1
ATOM 779 C C . CYS A 1 105 ? -8.320 3.251 -11.874 1.00 79.50 105 CYS A C 1
ATOM 781 O O . CYS A 1 105 ? -8.017 4.060 -12.753 1.00 79.50 105 CYS A O 1
ATOM 783 N N . THR A 1 106 ? -7.481 2.312 -11.424 1.00 69.62 106 THR A N 1
ATOM 784 C CA . THR A 1 106 ? -6.123 2.068 -11.946 1.00 69.62 106 THR A CA 1
ATOM 785 C C . THR A 1 106 ? -6.156 1.022 -13.052 1.00 69.62 106 THR A C 1
ATOM 787 O O . THR A 1 106 ? -5.480 1.242 -14.082 1.00 69.62 106 THR A O 1
#

pLDDT: mean 87.87, std 11.45, range [36.5, 95.75]

Foldseek 3Di:
DDDDDDDVLLVVLLVLLQVQLPDPDADELVRLVVSCVSNPPVNLLVQCVDPDPDPCSLVSSLSSLLSSCVYPNSLVCLVVCVVSLVVLCVDPDPSSNVSSVVSVVD

Sequence (106 aa):
MEPSSAPGELGAMLRAASDFASYPGLHSDDAVRQFLEQCPLPMLLGALQSETDVPGMVETVTECLHKVFSSRYGASLLPNYGAFIQAGLLTDSKEIRKLACKAVCT

Solvent-accessible surface area (backbone atoms only — not comparable to full-atom values): 6171 Å² total; per-residue (Å²): 138,87,84,80,89,64,71,66,62,57,50,50,47,52,50,52,30,41,57,62,42,66,48,91,68,84,57,53,52,65,57,46,50,61,45,36,75,78,52,40,64,70,58,57,53,47,58,71,71,45,92,69,91,53,90,64,46,64,60,36,46,37,48,21,51,48,51,41,44,70,17,74,56,39,44,69,49,46,78,82,40,49,69,58,37,54,52,23,60,71,44,89,50,65,62,50,22,51,43,25,53,51,65,76,76,108

Mean predicted aligned error: 5.43 Å

Radius of gyration: 13.69 Å; Cα contacts (8 Å, |Δi|>4): 89; chains: 1; bounding box: 30×32×41 Å

Secondary structure (DSSP, 8-state):
------HHHHHHHHHHHHHHHH-SSPPPHHHHHHHHHHS-HHHHHHHHHS----TTHHHHHHHHHHHHHTSHHHHHHGGGGHHHHHHHHH-S-HHHHHHHHHHHT-

Nearest PDB structures (foldseek):
  5iz8-assembly2_B  TM=5.807E-01  e=1.636E+00  Homo sapiens
  4lac-assembly1_A  TM=4.707E-01  e=8.803E-01  Homo sapiens
  5a7d-assembly3_M  TM=5.576E-01  e=2.348E+00  Drosophila melanogaster

Organism: NCBI:txid158149

InterPro domains:
  IPR019538 26S proteasome non-ATPase regulatory subunit 5 [PTHR13554] (11-104)